Protein AF-A0A662VMG8-F1 (afdb_monomer)

Solvent-accessible surface area (backbone atoms only — not comparable to full-atom values): 10333 Å² total; per-residue (Å²): 74,35,71,37,70,29,36,38,36,30,74,78,39,55,58,93,82,46,58,69,57,38,34,36,39,34,54,57,78,85,54,69,51,77,35,70,56,50,63,49,77,48,62,46,80,62,60,44,78,25,56,30,35,40,39,38,28,32,75,82,68,54,73,46,75,38,73,50,80,43,79,33,39,65,54,57,41,63,88,69,80,46,46,22,48,70,68,37,48,51,55,30,58,74,21,51,77,24,33,74,90,42,93,57,40,48,75,71,37,22,50,83,70,78,54,46,20,50,70,67,31,50,49,52,28,62,73,41,48,78,39,74,59,80,80,72,48,69,45,84,55,54,42,78,67,73,97,74,78,70,77,74,72,86,74,71,79,82,65,64,77,65,58,58,64,60,62,60,64,72,70,64,82,78,77,131

Sequence (176 aa):
MAGETITFDASSSHSPNGNITSYTWNFGDGNETMKTQPFINHTYSEPKIYNVTLEVIDEVGFKNLTSSLINVTYRTDINKDLKVDIVDVSTAARAFGAREGEERYDQRSDIDANKKIDMKDISKKARDFGKELFKVSLINLSARWLTHQVKAPLKRAWDLSKFFKIFRQFFYDRRS

Mean predicted aligned error: 11.41 Å

Nearest PDB structures (foldseek):
  2y72-assembly2_B  TM=9.636E-01  e=3.715E-05  Hathewaya histolytica
  2c26-assembly1_A  TM=8.878E-01  e=3.497E-05  Acetivibrio thermocellus
  4u6t-assembly1_A  TM=9.473E-01  e=6.028E-05  Hathewaya histolytica
  4l9d-assembly2_B  TM=9.569E-01  e=3.935E-04  Vibrio cholerae M66-2
  6aem-assembly2_B  TM=9.437E-01  e=6.010E-04  Vibrio anguillarum

Secondary structure (DSSP, 8-state):
-TT-EEEEE-TT-BBTTB-EEEEEEE-SSS-EEEESSSEEEEE-SS-SEEEEEEEEEETT--EEEEEEEEE------SS-SSB--HHHHHHHHHTTT-BTTSTT--TTT-TT-SSB--HHHHHHHHHHTTPBPP---EEE---B--S------------HHHHHHHHTTSSSTT--

pLDDT: mean 82.47, std 18.78, range [35.69, 97.94]

Foldseek 3Di:
DAQDKAKEAAPQADDPVADWQKKWKDFQPPDIDIDRHRIDIDGHNAFDWGKIKIWIAGPVGDIFIDIDIDGGAWDQPLVPPQALEPVSLVLLVQLAQPFAPDPSDDCSQPRRNPRHRYPVSNVVSVVRHGDRHDDNRYDYIYTDDDNDPDPPPPPPDDPCVVVVVVVVVVPVPPDD

Structure (mmCIF, N/CA/C/O backbone):
data_AF-A0A662VMG8-F1
#
_entry.id   AF-A0A662VMG8-F1
#
loop_
_atom_site.group_PDB
_atom_site.id
_atom_site.type_symbol
_atom_site.label_atom_id
_atom_site.label_alt_id
_atom_site.label_comp_id
_atom_site.label_asym_id
_atom_site.label_entity_id
_atom_site.label_seq_id
_atom_site.pdbx_PDB_ins_code
_atom_site.Cartn_x
_atom_site.Cartn_y
_atom_site.Cartn_z
_atom_site.occupancy
_atom_site.B_iso_or_equiv
_atom_site.auth_seq_id
_atom_site.auth_comp_id
_atom_site.auth_asym_id
_atom_site.auth_atom_id
_atom_site.pdbx_PDB_model_num
ATOM 1 N N . MET A 1 1 ? -5.483 -0.764 1.246 1.00 85.12 1 MET A N 1
ATOM 2 C CA . MET A 1 1 ? -5.472 -0.174 2.610 1.00 85.12 1 MET A CA 1
ATOM 3 C C . MET A 1 1 ? -4.203 -0.577 3.347 1.00 85.12 1 MET A C 1
ATOM 5 O O . MET A 1 1 ? -3.494 -1.454 2.865 1.00 85.12 1 MET A O 1
ATOM 9 N N . ALA A 1 2 ? -3.903 0.037 4.494 1.00 86.69 2 ALA A N 1
ATOM 10 C CA . ALA A 1 2 ? -2.785 -0.393 5.335 1.00 86.69 2 ALA A CA 1
ATOM 1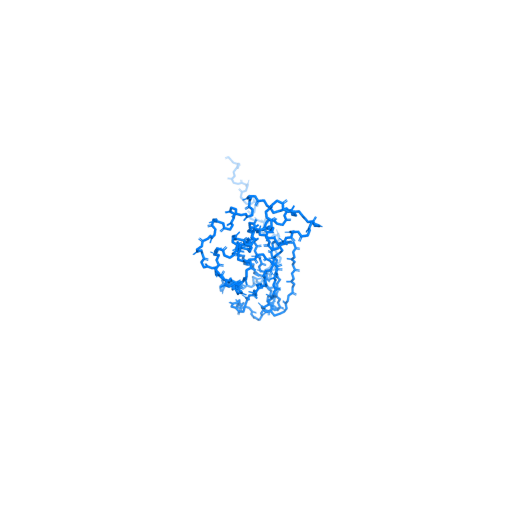1 C C . ALA A 1 2 ? -2.927 -1.880 5.732 1.00 86.69 2 ALA A C 1
ATOM 13 O O . ALA A 1 2 ? -4.031 -2.402 5.931 1.00 86.69 2 ALA A O 1
ATOM 14 N N . GLY A 1 3 ? -1.805 -2.593 5.776 1.00 85.12 3 GLY A N 1
ATOM 15 C CA . GLY A 1 3 ? -1.733 -4.033 6.012 1.00 85.12 3 GLY A CA 1
ATOM 16 C C . GLY A 1 3 ? -2.287 -4.895 4.873 1.00 85.12 3 GLY A C 1
ATOM 17 O O . GLY A 1 3 ? -2.501 -6.088 5.075 1.00 85.12 3 GLY A O 1
ATOM 18 N N . GLU A 1 4 ? -2.610 -4.333 3.704 1.00 86.94 4 GLU A N 1
ATOM 19 C CA . GLU A 1 4 ? -2.927 -5.112 2.502 1.00 86.94 4 GLU A CA 1
ATOM 20 C C . GLU A 1 4 ? -1.722 -5.239 1.585 1.00 86.94 4 GLU A C 1
ATOM 22 O O . GLU A 1 4 ? -1.008 -4.269 1.339 1.00 86.94 4 GLU A O 1
ATOM 27 N N . THR A 1 5 ? -1.550 -6.437 1.033 1.00 92.25 5 THR A N 1
ATOM 28 C CA . THR A 1 5 ? -0.565 -6.680 -0.012 1.00 92.25 5 THR A CA 1
ATOM 29 C C . THR A 1 5 ? -1.030 -6.081 -1.333 1.00 92.25 5 THR A C 1
ATOM 31 O O . THR A 1 5 ? -2.146 -6.348 -1.788 1.00 92.25 5 THR A O 1
ATOM 34 N N . ILE A 1 6 ? -0.146 -5.291 -1.935 1.00 94.00 6 ILE A N 1
ATOM 35 C CA . ILE A 1 6 ? -0.275 -4.674 -3.250 1.00 94.00 6 ILE A CA 1
ATOM 36 C C . ILE A 1 6 ? 0.778 -5.304 -4.158 1.00 94.00 6 ILE A C 1
ATOM 38 O O . ILE A 1 6 ? 1.956 -5.366 -3.799 1.00 94.00 6 ILE A O 1
ATOM 42 N N . THR A 1 7 ? 0.361 -5.759 -5.333 1.00 96.00 7 THR A N 1
ATOM 43 C CA . THR A 1 7 ? 1.256 -6.188 -6.405 1.00 96.00 7 THR A CA 1
ATOM 44 C C . THR A 1 7 ? 1.591 -4.992 -7.288 1.00 96.00 7 THR A C 1
ATOM 46 O O . THR A 1 7 ? 0.713 -4.278 -7.770 1.00 96.00 7 THR A O 1
ATOM 49 N N . PHE A 1 8 ? 2.876 -4.774 -7.505 1.00 95.94 8 PHE A N 1
ATOM 50 C CA . PHE A 1 8 ? 3.424 -3.789 -8.422 1.00 95.94 8 PHE A CA 1
ATOM 51 C C . PHE A 1 8 ? 3.868 -4.496 -9.690 1.00 95.94 8 PHE A C 1
ATOM 53 O O . PHE A 1 8 ? 4.512 -5.544 -9.617 1.00 95.94 8 PHE A O 1
ATOM 60 N N . ASP A 1 9 ? 3.516 -3.919 -10.832 1.00 95.62 9 ASP A N 1
ATOM 61 C CA . ASP A 1 9 ? 3.752 -4.487 -12.151 1.00 95.62 9 ASP A CA 1
ATOM 62 C C . ASP A 1 9 ? 4.416 -3.452 -13.071 1.00 95.62 9 ASP A C 1
ATOM 64 O O . ASP A 1 9 ? 3.860 -2.395 -13.380 1.00 95.62 9 ASP A O 1
ATOM 68 N N . ALA A 1 10 ? 5.629 -3.778 -13.509 1.00 95.81 10 ALA A N 1
ATOM 69 C CA . ALA A 1 10 ? 6.419 -3.014 -14.465 1.00 95.81 10 ALA A CA 1
ATOM 70 C C . ALA A 1 10 ? 6.533 -3.683 -15.841 1.00 95.81 10 ALA A C 1
ATOM 72 O O . ALA A 1 10 ? 7.360 -3.257 -16.649 1.00 95.81 10 ALA A O 1
ATOM 73 N N . SER A 1 11 ? 5.727 -4.705 -16.136 1.00 93.69 11 SER A N 1
ATOM 74 C CA . SER A 1 11 ? 5.796 -5.510 -17.367 1.00 93.69 11 SER A CA 1
ATOM 75 C C . SER A 1 11 ? 5.565 -4.696 -18.639 1.00 93.69 11 SER A C 1
ATOM 77 O O . SER A 1 11 ? 6.039 -5.063 -19.709 1.00 93.69 11 SER A O 1
ATOM 79 N N . SER A 1 12 ? 4.887 -3.553 -18.517 1.00 92.62 12 SER A N 1
ATOM 80 C CA . SER A 1 12 ? 4.689 -2.590 -19.606 1.00 92.62 12 SER A CA 1
ATOM 81 C C . SER A 1 12 ? 5.893 -1.660 -19.844 1.00 92.62 12 SER A C 1
ATOM 83 O O . SER A 1 12 ? 5.816 -0.770 -20.693 1.00 92.62 12 SER A O 1
ATOM 85 N N . SER A 1 13 ? 6.989 -1.808 -19.090 1.00 91.38 13 SER A N 1
ATOM 86 C CA . SER A 1 13 ? 8.238 -1.070 -19.324 1.00 91.38 13 SER A CA 1
ATOM 87 C C . SER A 1 13 ? 8.947 -1.601 -20.566 1.00 91.38 13 SER A C 1
ATOM 89 O O . SER A 1 13 ? 9.026 -2.808 -20.780 1.00 91.38 13 SER A O 1
ATOM 91 N N . HIS A 1 14 ? 9.498 -0.704 -21.381 1.00 88.75 14 HIS A N 1
ATOM 92 C CA . HIS A 1 14 ? 10.123 -1.086 -22.647 1.00 88.75 14 HIS A CA 1
ATOM 93 C C . HIS A 1 14 ? 11.325 -0.205 -22.990 1.00 88.75 14 HIS A C 1
ATOM 95 O O . HIS A 1 14 ? 11.136 0.991 -23.215 1.00 88.75 14 HIS A O 1
ATOM 101 N N . SER A 1 15 ? 12.525 -0.790 -23.093 1.00 86.88 15 SER A N 1
ATOM 102 C CA . SER A 1 15 ? 13.715 -0.081 -23.580 1.00 86.88 15 SER A CA 1
ATOM 103 C C . SER A 1 15 ? 13.892 -0.262 -25.097 1.00 86.88 15 SER A C 1
ATOM 105 O O . SER A 1 15 ? 13.827 -1.389 -25.588 1.00 86.88 15 SER A O 1
ATOM 107 N N . PRO A 1 16 ? 14.184 0.815 -25.852 1.00 84.62 16 PRO A N 1
ATOM 108 C CA . PRO A 1 16 ? 14.537 0.721 -27.267 1.00 84.62 16 PRO A CA 1
ATOM 109 C C . PRO A 1 16 ? 15.950 0.164 -27.495 1.00 84.62 16 PRO A C 1
ATOM 111 O O . PRO A 1 16 ? 16.291 -0.170 -28.627 1.00 84.62 16 PRO A O 1
ATOM 114 N N . ASN A 1 17 ? 16.786 0.092 -26.452 1.00 82.75 17 ASN A N 1
ATOM 115 C CA . ASN A 1 17 ? 18.181 -0.341 -26.563 1.00 82.75 17 ASN A CA 1
ATOM 116 C C . ASN A 1 17 ? 18.386 -1.819 -26.212 1.00 82.75 17 ASN A C 1
ATOM 118 O O . ASN A 1 17 ? 19.535 -2.255 -26.156 1.00 82.75 17 ASN A O 1
ATOM 122 N N . GLY A 1 18 ? 17.306 -2.560 -25.945 1.00 84.88 18 GLY A N 1
ATOM 123 C CA . GLY A 1 18 ? 17.392 -3.965 -25.577 1.00 84.88 18 GLY A CA 1
ATOM 124 C C . GLY A 1 18 ? 16.481 -4.381 -24.428 1.00 84.88 18 GLY A C 1
ATOM 125 O O . GLY A 1 18 ? 15.519 -3.693 -24.079 1.00 84.88 18 GLY A O 1
ATOM 126 N N . ASN A 1 19 ? 16.799 -5.522 -23.824 1.00 92.44 19 ASN A N 1
ATOM 127 C CA . ASN A 1 19 ? 16.043 -6.061 -22.698 1.00 92.44 19 ASN A CA 1
ATOM 128 C C . ASN A 1 19 ? 16.344 -5.312 -21.393 1.00 92.44 19 ASN A C 1
ATOM 130 O O . ASN A 1 19 ? 17.482 -4.935 -21.106 1.00 92.44 19 ASN A O 1
ATOM 134 N N . ILE A 1 20 ? 15.311 -5.150 -20.563 1.00 94.88 20 ILE A N 1
ATOM 135 C CA . ILE A 1 20 ? 15.456 -4.657 -19.189 1.00 94.88 20 ILE A CA 1
ATOM 136 C C . ILE A 1 20 ? 16.059 -5.776 -18.335 1.00 94.88 20 ILE A C 1
ATOM 138 O O . ILE A 1 20 ? 15.546 -6.895 -18.317 1.00 94.88 20 ILE A O 1
AT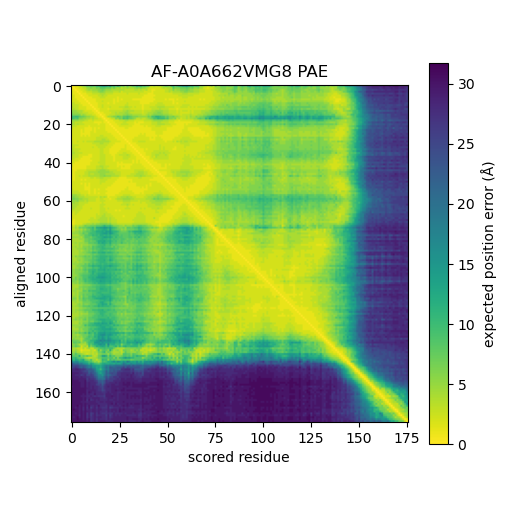OM 142 N N . THR A 1 21 ? 17.146 -5.470 -17.631 1.00 96.44 21 THR A N 1
ATOM 143 C CA . THR A 1 21 ? 17.902 -6.415 -16.797 1.00 96.44 21 THR A CA 1
ATOM 144 C C . THR A 1 21 ? 17.642 -6.235 -15.304 1.00 96.44 21 THR A C 1
ATOM 146 O O . THR A 1 21 ? 17.844 -7.178 -14.538 1.00 96.44 21 THR A O 1
ATOM 149 N N . SER A 1 22 ? 17.170 -5.058 -14.877 1.00 97.25 22 SER A N 1
ATOM 150 C CA . SER A 1 22 ? 16.900 -4.760 -13.468 1.00 97.25 22 SER A CA 1
ATOM 151 C C . SER A 1 22 ? 15.713 -3.817 -13.276 1.00 97.25 22 SER A C 1
ATOM 153 O O . SER A 1 22 ? 15.523 -2.885 -14.058 1.00 97.25 22 SER A O 1
ATOM 155 N N . TYR A 1 23 ? 14.961 -4.058 -12.203 1.00 97.75 23 TYR A N 1
ATOM 156 C CA . TYR A 1 23 ? 13.858 -3.256 -11.682 1.00 97.75 23 TYR A CA 1
ATOM 157 C C . TYR A 1 23 ? 14.131 -2.974 -10.199 1.00 97.75 23 TYR A C 1
ATOM 159 O O . TYR A 1 23 ? 14.063 -3.885 -9.370 1.00 97.75 23 TYR A O 1
ATOM 167 N N . THR A 1 24 ? 14.431 -1.729 -9.849 1.00 97.88 24 THR A N 1
ATOM 168 C CA . THR A 1 24 ? 14.597 -1.284 -8.461 1.00 97.88 24 THR A CA 1
ATOM 169 C C . THR A 1 24 ? 13.368 -0.502 -8.035 1.00 97.88 24 THR A C 1
ATOM 171 O O . THR A 1 24 ? 13.049 0.540 -8.603 1.00 97.88 24 THR A O 1
ATOM 174 N N . TRP A 1 25 ? 12.681 -1.010 -7.020 1.00 97.88 25 TRP A N 1
ATOM 175 C CA . TRP A 1 25 ? 11.479 -0.417 -6.455 1.00 97.88 25 TRP A CA 1
ATOM 176 C C . TRP A 1 25 ? 11.807 0.263 -5.138 1.00 97.88 25 TRP A C 1
ATOM 178 O O . TRP A 1 25 ? 12.258 -0.403 -4.211 1.00 97.88 25 TRP A O 1
ATOM 188 N N . ASN A 1 26 ? 11.531 1.558 -5.042 1.00 97.94 26 ASN A N 1
ATOM 189 C CA . ASN A 1 26 ? 11.515 2.298 -3.790 1.00 97.94 26 ASN A CA 1
ATOM 190 C C . ASN A 1 26 ? 10.060 2.611 -3.439 1.00 97.94 26 ASN A C 1
ATOM 192 O O . ASN A 1 26 ? 9.377 3.318 -4.182 1.00 97.94 26 ASN A O 1
ATOM 196 N N . PHE A 1 27 ? 9.571 2.079 -2.322 1.00 97.31 27 PHE A N 1
ATOM 197 C CA . PHE A 1 27 ? 8.154 2.174 -1.967 1.00 97.31 27 PHE A CA 1
ATOM 198 C C . PHE A 1 27 ? 7.789 3.469 -1.231 1.00 97.31 27 PHE A C 1
ATOM 200 O O . PHE A 1 27 ? 6.612 3.688 -0.942 1.00 97.31 27 PHE A O 1
ATOM 207 N N . GLY A 1 28 ? 8.767 4.331 -0.930 1.00 96.62 28 GLY A N 1
ATOM 208 C CA . GLY A 1 28 ? 8.564 5.592 -0.214 1.00 96.62 28 GLY A CA 1
ATOM 209 C C . GLY A 1 28 ? 8.319 5.441 1.294 1.00 96.62 28 GLY A C 1
ATOM 210 O O . GLY A 1 28 ? 8.029 6.432 1.967 1.00 96.62 28 GLY A O 1
ATOM 211 N N . ASP A 1 29 ? 8.424 4.224 1.831 1.00 96.75 29 ASP A N 1
ATOM 212 C CA . ASP A 1 29 ? 8.287 3.878 3.254 1.00 96.75 29 ASP A CA 1
ATOM 213 C C . ASP A 1 29 ? 9.631 3.517 3.919 1.00 96.75 29 ASP A C 1
ATOM 215 O O . ASP A 1 29 ? 9.660 3.099 5.073 1.00 96.75 29 ASP A O 1
ATOM 219 N N . GLY A 1 30 ? 10.739 3.691 3.193 1.00 96.62 30 GLY A N 1
ATOM 220 C CA . GLY A 1 30 ? 12.083 3.289 3.611 1.00 96.62 30 GLY A CA 1
ATOM 221 C C . GLY A 1 30 ? 12.516 1.921 3.081 1.00 96.62 30 GLY A C 1
ATOM 222 O O . GLY A 1 30 ? 13.701 1.606 3.163 1.00 96.62 30 GLY A O 1
ATOM 223 N N . ASN A 1 31 ? 11.607 1.138 2.490 1.00 96.44 31 ASN A N 1
ATOM 224 C CA . ASN A 1 31 ? 11.953 -0.116 1.835 1.00 96.44 31 ASN A CA 1
ATOM 225 C C . ASN A 1 31 ? 12.316 0.109 0.364 1.00 96.44 31 ASN A C 1
ATOM 227 O O . ASN A 1 31 ? 11.599 0.771 -0.393 1.00 96.44 31 ASN A O 1
ATOM 231 N N . GLU A 1 32 ? 13.420 -0.511 -0.045 1.00 97.31 32 GLU A N 1
ATOM 232 C CA . GLU A 1 32 ? 13.866 -0.572 -1.430 1.00 97.31 32 GLU A CA 1
ATOM 233 C C . GLU A 1 32 ? 14.216 -2.015 -1.794 1.00 97.31 32 GLU A C 1
ATOM 235 O O . GLU A 1 32 ? 14.749 -2.771 -0.978 1.00 97.31 32 GLU A O 1
ATOM 240 N N . THR A 1 33 ? 13.874 -2.450 -3.003 1.00 97.88 33 THR A N 1
ATOM 241 C CA . THR A 1 33 ? 14.157 -3.817 -3.450 1.00 97.88 33 THR A CA 1
ATOM 242 C C . THR A 1 33 ? 14.457 -3.864 -4.937 1.00 97.88 33 THR A C 1
ATOM 244 O O . THR A 1 33 ? 13.684 -3.378 -5.759 1.00 97.88 33 THR A O 1
ATOM 247 N N . MET A 1 34 ? 15.560 -4.526 -5.283 1.00 97.50 34 MET A N 1
ATOM 248 C CA . MET A 1 34 ? 15.948 -4.811 -6.661 1.00 97.50 34 MET A CA 1
ATOM 249 C C . MET A 1 34 ? 15.480 -6.211 -7.082 1.00 97.50 34 MET A C 1
ATOM 251 O O . MET A 1 34 ? 15.625 -7.184 -6.335 1.00 97.50 34 MET A O 1
ATOM 255 N N . LYS A 1 35 ? 14.929 -6.324 -8.292 1.00 97.56 35 LYS A N 1
ATOM 256 C CA . LYS A 1 35 ? 14.460 -7.569 -8.914 1.00 97.56 35 LYS A CA 1
ATOM 257 C C . LYS A 1 35 ? 14.866 -7.631 -10.383 1.00 97.56 35 LYS A C 1
ATOM 259 O O . LYS A 1 35 ? 15.009 -6.615 -11.047 1.00 97.56 35 LYS A O 1
ATOM 264 N N . THR A 1 36 ? 14.994 -8.847 -10.903 1.00 95.81 36 THR A N 1
ATOM 265 C CA . THR A 1 36 ? 15.107 -9.105 -12.349 1.00 95.81 36 THR A CA 1
ATOM 266 C C . THR A 1 36 ? 13.739 -9.296 -13.009 1.00 95.81 36 THR A C 1
ATOM 268 O O . THR A 1 36 ? 13.599 -9.112 -14.213 1.00 95.81 36 THR A O 1
ATOM 271 N N . GLN A 1 37 ? 12.718 -9.654 -12.226 1.00 96.12 37 GLN A N 1
ATOM 272 C CA . GLN A 1 37 ? 11.333 -9.768 -12.679 1.00 96.12 37 GLN A CA 1
ATOM 273 C C . GLN A 1 37 ? 10.597 -8.427 -12.531 1.00 96.12 37 GLN A C 1
ATOM 275 O O . GLN A 1 37 ? 10.860 -7.703 -11.568 1.00 96.12 37 GLN A O 1
ATOM 280 N N . PRO A 1 38 ? 9.629 -8.121 -13.414 1.00 95.56 38 PRO A N 1
ATOM 281 C CA . PRO A 1 38 ? 8.899 -6.856 -13.380 1.00 95.56 38 PRO A CA 1
ATOM 282 C C . PRO A 1 38 ? 7.807 -6.796 -12.299 1.00 95.56 38 PRO A C 1
ATOM 284 O O . PRO A 1 38 ? 7.131 -5.778 -12.195 1.00 95.56 38 PRO A O 1
ATOM 287 N N . PHE A 1 39 ? 7.616 -7.859 -11.511 1.00 95.44 39 PHE A N 1
ATOM 288 C CA . PHE A 1 39 ? 6.569 -7.940 -10.494 1.00 95.44 39 PHE A CA 1
ATOM 289 C C . PHE A 1 39 ? 7.156 -7.985 -9.085 1.00 95.44 39 PHE A C 1
ATOM 291 O O . PHE A 1 39 ? 8.132 -8.698 -8.830 1.00 95.44 39 PHE A O 1
ATOM 298 N N . ILE A 1 40 ? 6.525 -7.281 -8.147 1.00 97.25 40 ILE A N 1
ATOM 299 C CA . ILE A 1 40 ? 6.855 -7.368 -6.721 1.00 97.25 40 ILE A CA 1
ATOM 300 C C . ILE A 1 40 ? 5.620 -7.127 -5.855 1.00 97.25 40 ILE A C 1
ATOM 302 O O . ILE A 1 40 ? 4.760 -6.321 -6.189 1.00 97.25 40 ILE A O 1
ATOM 306 N N . ASN A 1 41 ? 5.539 -7.822 -4.724 1.00 96.94 41 ASN A N 1
ATOM 307 C CA . ASN A 1 41 ? 4.514 -7.575 -3.718 1.00 96.94 41 ASN A CA 1
ATOM 308 C C . ASN A 1 41 ? 5.080 -6.694 -2.608 1.00 96.94 41 ASN A C 1
ATOM 310 O O . ASN A 1 41 ? 6.187 -6.944 -2.134 1.00 96.94 41 ASN A O 1
ATOM 314 N N . HIS A 1 42 ? 4.292 -5.723 -2.155 1.00 96.31 42 HIS A N 1
ATOM 315 C CA . HIS A 1 42 ? 4.622 -4.869 -1.018 1.00 96.31 42 HIS A CA 1
ATOM 316 C C . HIS A 1 42 ? 3.402 -4.640 -0.128 1.00 96.31 42 HIS A C 1
ATOM 318 O O . HIS A 1 42 ? 2.264 -4.721 -0.587 1.00 96.31 42 HIS A O 1
ATOM 324 N N . THR A 1 43 ? 3.624 -4.390 1.159 1.00 94.69 43 THR A N 1
ATOM 325 C CA . THR A 1 43 ? 2.559 -4.108 2.131 1.00 94.69 43 THR A CA 1
ATOM 326 C C . THR A 1 43 ? 2.954 -2.896 2.960 1.00 94.69 43 THR A C 1
ATOM 328 O O . THR A 1 43 ? 3.983 -2.915 3.626 1.00 94.69 43 THR A O 1
ATOM 331 N N . TYR A 1 44 ? 2.111 -1.866 2.960 1.00 93.56 44 TYR A N 1
ATOM 332 C CA . TYR A 1 44 ? 2.307 -0.677 3.789 1.00 93.56 44 TYR A CA 1
ATOM 333 C C . TYR A 1 44 ? 1.710 -0.891 5.175 1.00 93.56 44 TYR A C 1
ATOM 335 O O . TYR A 1 44 ? 0.530 -1.223 5.283 1.00 93.56 44 TYR A O 1
ATOM 343 N N . SER A 1 45 ? 2.499 -0.701 6.231 1.00 89.94 45 SER A N 1
ATOM 344 C CA . SER A 1 45 ? 2.031 -0.825 7.619 1.00 89.94 45 SER A CA 1
ATOM 345 C C . SER A 1 45 ? 1.153 0.346 8.047 1.00 89.94 45 SER A C 1
ATOM 347 O O . SER A 1 45 ? 0.193 0.154 8.790 1.00 89.94 45 SER A O 1
ATOM 349 N N . GLU A 1 46 ? 1.464 1.544 7.559 1.00 88.81 46 GLU A N 1
ATOM 350 C CA . GLU A 1 46 ? 0.818 2.783 7.968 1.00 88.81 46 GLU A CA 1
ATOM 351 C C . GLU A 1 46 ? 0.013 3.408 6.821 1.00 88.81 46 GLU A C 1
ATOM 353 O O . GLU A 1 46 ? 0.324 3.236 5.641 1.00 88.81 46 GLU A O 1
ATOM 358 N N . PRO A 1 47 ? -1.050 4.152 7.141 1.00 88.31 47 PRO A N 1
ATOM 359 C CA . PRO A 1 47 ? -1.771 4.939 6.162 1.00 88.31 47 PRO A CA 1
ATOM 360 C C . PRO A 1 47 ? -1.082 6.278 5.946 1.00 88.31 47 PRO A C 1
ATOM 362 O O . PRO A 1 47 ? -0.928 7.091 6.860 1.00 88.31 47 PRO A O 1
ATOM 365 N N . LYS A 1 48 ? -0.683 6.511 4.702 1.00 92.31 48 LYS A N 1
ATOM 366 C CA . LYS A 1 48 ? 0.017 7.707 4.256 1.00 92.31 48 LYS A CA 1
ATOM 367 C C . LYS A 1 48 ? -0.065 7.793 2.735 1.00 92.31 48 LYS A C 1
ATOM 369 O O . LYS A 1 48 ? -0.359 6.812 2.052 1.00 92.31 48 LYS A O 1
ATOM 374 N N . ILE A 1 49 ? 0.253 8.965 2.198 1.00 93.38 49 ILE A N 1
ATOM 375 C CA . ILE A 1 49 ? 0.616 9.089 0.790 1.00 93.38 49 ILE A CA 1
ATOM 376 C C . ILE A 1 49 ? 2.081 8.665 0.628 1.00 93.38 49 ILE A C 1
ATOM 378 O O . ILE A 1 49 ? 2.980 9.285 1.202 1.00 93.38 49 ILE A O 1
ATOM 382 N N . TYR A 1 50 ? 2.309 7.621 -0.162 1.00 95.75 50 TYR A N 1
ATOM 383 C CA . TYR A 1 50 ? 3.629 7.107 -0.511 1.00 95.75 50 TYR A CA 1
ATOM 384 C C . TYR A 1 50 ? 3.987 7.502 -1.941 1.00 95.75 50 TYR A C 1
ATOM 386 O O . TYR A 1 50 ? 3.155 7.395 -2.841 1.00 95.75 50 TYR A O 1
ATOM 394 N N . ASN A 1 51 ? 5.222 7.955 -2.154 1.00 96.38 51 ASN A N 1
ATOM 395 C CA . ASN A 1 51 ? 5.762 8.188 -3.490 1.00 96.38 51 ASN A CA 1
ATOM 396 C C . ASN A 1 51 ? 6.575 6.966 -3.915 1.00 96.38 51 ASN A C 1
ATOM 398 O O . ASN A 1 51 ? 7.724 6.817 -3.499 1.00 96.38 51 ASN A O 1
ATOM 402 N N . VAL A 1 52 ? 5.968 6.093 -4.716 1.00 97.12 52 VAL A N 1
ATOM 403 C CA . VAL A 1 52 ? 6.646 4.901 -5.227 1.00 97.12 52 VAL A CA 1
ATOM 404 C C . VAL A 1 52 ? 7.455 5.280 -6.442 1.00 97.12 52 VAL A C 1
ATOM 406 O O . VAL A 1 52 ? 6.921 5.881 -7.369 1.00 97.12 52 VAL A O 1
ATOM 409 N N . THR A 1 53 ? 8.728 4.905 -6.441 1.00 96.38 53 THR A N 1
ATOM 410 C CA . THR A 1 53 ? 9.650 5.125 -7.552 1.00 96.38 53 THR A CA 1
ATOM 411 C C . THR A 1 53 ? 10.124 3.784 -8.091 1.00 96.38 53 THR A C 1
ATOM 413 O O . THR A 1 53 ? 10.516 2.904 -7.327 1.00 96.38 53 THR A O 1
ATOM 416 N N . LEU A 1 54 ? 10.097 3.637 -9.409 1.00 97.19 54 LEU A N 1
ATOM 417 C CA . LEU A 1 54 ? 10.673 2.515 -10.135 1.00 97.19 54 LEU A CA 1
ATOM 418 C C . LEU A 1 54 ? 11.861 3.023 -10.952 1.00 97.19 54 LEU A C 1
ATOM 420 O O . LEU A 1 54 ? 11.686 3.876 -11.824 1.00 97.19 54 LEU A O 1
ATOM 424 N N . GLU A 1 55 ? 13.042 2.465 -10.700 1.00 96.31 55 GLU A N 1
ATOM 425 C CA . GLU A 1 55 ? 14.200 2.544 -11.590 1.00 96.31 55 GLU A CA 1
ATOM 426 C C . GLU A 1 55 ? 14.277 1.264 -12.418 1.00 96.31 55 GLU A C 1
ATOM 428 O O . GLU A 1 55 ? 14.275 0.164 -11.871 1.00 96.31 55 GLU A O 1
ATOM 433 N N . VAL A 1 56 ? 14.390 1.392 -13.734 1.00 95.88 56 VAL A N 1
ATOM 434 C CA . VAL A 1 56 ? 14.685 0.262 -14.620 1.00 95.88 56 VAL A CA 1
ATOM 435 C C . VAL A 1 56 ? 16.031 0.456 -15.290 1.00 95.88 56 VAL A C 1
ATOM 437 O O . VAL A 1 56 ? 16.382 1.580 -15.650 1.00 95.88 56 VAL A O 1
ATOM 440 N N . ILE A 1 57 ? 16.770 -0.636 -15.474 1.00 94.06 57 ILE A N 1
ATOM 441 C CA . ILE A 1 57 ? 18.075 -0.649 -16.144 1.00 94.06 57 ILE A CA 1
ATOM 442 C C . ILE A 1 57 ? 18.029 -1.648 -17.296 1.00 94.06 57 ILE A C 1
ATOM 444 O O . ILE A 1 57 ? 17.600 -2.784 -17.101 1.00 94.06 57 ILE A O 1
ATOM 448 N N . ASP A 1 58 ? 18.470 -1.247 -18.486 1.00 93.81 58 ASP A N 1
ATOM 449 C CA . ASP A 1 58 ? 18.611 -2.150 -19.634 1.00 93.81 58 ASP A CA 1
ATOM 450 C C . ASP A 1 58 ? 19.997 -2.804 -19.737 1.00 93.81 58 ASP A C 1
ATOM 452 O O . ASP A 1 58 ? 20.915 -2.526 -18.964 1.00 93.81 58 ASP A O 1
ATOM 456 N N . GLU A 1 59 ? 20.146 -3.730 -20.681 1.00 92.50 59 GLU A N 1
ATOM 457 C CA . GLU A 1 59 ? 21.380 -4.496 -20.895 1.00 92.50 59 GLU A CA 1
ATOM 458 C C . GLU A 1 59 ? 22.604 -3.652 -21.278 1.00 92.50 59 GLU A C 1
ATOM 460 O O . GLU A 1 59 ? 23.740 -4.071 -21.054 1.00 92.50 59 GLU A O 1
ATOM 465 N N . VAL A 1 60 ? 22.401 -2.439 -21.799 1.00 90.06 60 VAL A N 1
ATOM 466 C CA . VAL A 1 60 ? 23.492 -1.514 -22.147 1.00 90.06 60 VAL A CA 1
ATOM 467 C C . VAL A 1 60 ? 23.772 -0.477 -21.051 1.00 90.06 60 VAL A C 1
ATOM 469 O O . VAL A 1 60 ? 24.640 0.391 -21.243 1.00 90.06 60 VAL A O 1
ATOM 472 N N . GLY A 1 61 ? 23.071 -0.588 -19.915 1.00 89.25 61 GLY A N 1
ATOM 473 C CA . GLY A 1 61 ? 23.249 0.197 -18.696 1.00 89.25 61 GLY A CA 1
ATOM 474 C C . GLY A 1 61 ? 22.448 1.499 -18.634 1.00 89.25 61 GLY A C 1
ATOM 475 O O . GLY A 1 61 ? 22.706 2.311 -17.742 1.00 89.25 61 GLY A O 1
ATOM 476 N N . PHE A 1 62 ? 21.507 1.746 -19.552 1.00 89.88 62 PHE A N 1
ATOM 477 C CA . PHE A 1 62 ? 20.656 2.933 -19.467 1.00 89.88 62 PHE A CA 1
ATOM 478 C C . PHE A 1 62 ? 19.602 2.766 -18.388 1.00 89.88 62 PHE A C 1
ATOM 480 O O . PHE A 1 62 ? 18.923 1.745 -18.305 1.00 89.88 62 PHE A O 1
ATOM 487 N N . LYS A 1 63 ? 19.440 3.832 -17.607 1.00 92.12 63 LYS A N 1
ATOM 488 C CA . LYS A 1 63 ? 18.466 3.914 -16.529 1.00 92.12 63 LYS A CA 1
ATOM 489 C C . LYS A 1 63 ? 17.274 4.768 -16.933 1.00 92.12 63 LYS A C 1
ATOM 491 O O . LYS A 1 63 ? 17.439 5.755 -17.650 1.00 92.12 63 LYS A O 1
ATOM 496 N N . ASN A 1 64 ? 16.096 4.427 -16.432 1.00 92.56 64 ASN A N 1
ATOM 497 C CA . ASN A 1 64 ? 14.927 5.297 -16.478 1.00 92.56 64 ASN A CA 1
ATOM 498 C C . ASN A 1 64 ? 14.167 5.218 -15.156 1.00 92.56 64 ASN A C 1
ATOM 500 O O . ASN A 1 64 ? 14.108 4.156 -14.539 1.00 92.56 64 ASN A O 1
ATOM 504 N N . LEU A 1 65 ? 13.603 6.345 -14.737 1.00 93.31 65 LEU A N 1
ATOM 505 C CA . LEU A 1 65 ? 12.900 6.502 -13.473 1.00 93.31 65 LEU A CA 1
ATOM 506 C C . LEU A 1 65 ? 11.460 6.920 -13.747 1.00 93.31 65 LEU A C 1
ATOM 508 O O . LEU A 1 65 ? 11.200 7.828 -14.537 1.00 93.31 65 LEU A O 1
ATOM 512 N N . THR A 1 66 ? 10.520 6.282 -13.066 1.00 93.62 66 THR A N 1
ATOM 513 C CA . THR A 1 66 ? 9.116 6.692 -13.049 1.00 93.62 66 THR A CA 1
ATOM 514 C C . THR A 1 66 ? 8.595 6.649 -11.623 1.00 93.62 66 THR A C 1
ATOM 516 O O . THR A 1 66 ? 9.095 5.883 -10.800 1.00 93.62 66 THR A O 1
ATOM 519 N N . SER A 1 67 ? 7.612 7.485 -11.313 1.00 93.56 67 SER A N 1
ATOM 520 C CA . SER A 1 67 ? 7.036 7.551 -9.979 1.00 93.56 67 SER A CA 1
ATOM 521 C C . SER A 1 67 ? 5.523 7.705 -10.009 1.00 93.56 67 SER A C 1
ATOM 523 O O . SER A 1 67 ? 4.948 8.250 -10.951 1.00 93.56 67 SER A O 1
ATOM 525 N N . SER A 1 68 ? 4.875 7.211 -8.957 1.00 93.44 68 SER A N 1
ATOM 526 C CA . SER A 1 68 ? 3.447 7.399 -8.720 1.00 93.44 68 SER A CA 1
ATOM 527 C C . SER A 1 68 ? 3.172 7.594 -7.241 1.00 93.44 68 SER A C 1
ATOM 529 O O . SER A 1 68 ? 3.741 6.920 -6.381 1.00 93.44 68 SER A O 1
ATOM 531 N N . LEU A 1 69 ? 2.230 8.490 -6.956 1.00 92.88 69 LEU A N 1
ATOM 532 C CA . LEU A 1 69 ? 1.685 8.658 -5.619 1.00 92.88 69 LEU A CA 1
ATOM 533 C C . LEU A 1 69 ? 0.619 7.594 -5.362 1.00 92.88 69 LEU A C 1
ATOM 535 O O . LEU A 1 69 ? -0.272 7.380 -6.183 1.00 92.88 69 LEU A O 1
ATOM 539 N N . ILE A 1 70 ? 0.695 6.954 -4.201 1.00 93.19 70 ILE A N 1
ATOM 540 C CA . ILE A 1 70 ? -0.302 6.005 -3.710 1.00 93.19 70 ILE A CA 1
ATOM 541 C C . ILE A 1 70 ? -0.831 6.537 -2.394 1.00 93.19 70 ILE A C 1
ATOM 543 O O . ILE A 1 70 ? -0.063 6.774 -1.466 1.00 93.19 70 ILE A O 1
ATOM 547 N N . ASN A 1 71 ? -2.146 6.693 -2.297 1.00 90.94 71 ASN A N 1
ATOM 548 C CA . ASN A 1 71 ? -2.795 7.048 -1.045 1.00 90.94 71 ASN A CA 1
ATOM 549 C C . ASN A 1 71 ? -3.231 5.778 -0.301 1.00 90.94 71 ASN A C 1
ATOM 551 O O . ASN A 1 71 ? -4.213 5.140 -0.679 1.00 90.94 71 ASN A O 1
ATOM 555 N N . VAL A 1 72 ? -2.502 5.405 0.749 1.00 90.88 72 VAL A N 1
ATOM 556 C CA . VAL A 1 72 ? -2.852 4.280 1.621 1.00 90.88 72 VAL A CA 1
ATOM 557 C C . VAL A 1 72 ? -3.706 4.797 2.771 1.00 90.88 72 VAL A C 1
ATOM 559 O O . VAL A 1 72 ? -3.285 5.659 3.537 1.00 90.88 72 VAL A O 1
ATOM 562 N N . THR A 1 73 ? -4.909 4.251 2.911 1.00 87.56 73 THR A N 1
ATOM 563 C CA . THR A 1 73 ? -5.861 4.620 3.965 1.00 87.56 73 THR A CA 1
ATOM 564 C C . THR A 1 73 ? -5.982 3.532 5.029 1.00 87.56 73 THR A C 1
ATOM 566 O O . THR A 1 73 ? -5.558 2.387 4.837 1.00 87.56 73 THR A O 1
ATOM 569 N N . TYR A 1 74 ? -6.588 3.899 6.158 1.00 84.75 74 TYR A N 1
ATOM 570 C CA . TYR A 1 74 ? -6.977 2.966 7.210 1.00 84.75 74 TYR A CA 1
ATOM 571 C C . TYR A 1 74 ? -7.957 1.896 6.696 1.00 84.75 74 TYR A C 1
ATOM 573 O O . TYR A 1 74 ? -8.699 2.139 5.742 1.00 84.75 74 TYR A O 1
ATOM 581 N N . ARG A 1 75 ? -7.983 0.729 7.353 1.00 81.25 75 ARG A N 1
ATOM 582 C CA . ARG A 1 75 ? -9.024 -0.289 7.148 1.00 81.25 75 ARG A CA 1
ATOM 583 C C . ARG A 1 75 ? -10.243 0.046 8.002 1.00 81.25 75 ARG A C 1
ATOM 585 O O . ARG A 1 75 ? -10.265 -0.286 9.180 1.00 81.25 75 ARG A O 1
ATOM 592 N N . THR A 1 76 ? -11.223 0.741 7.437 1.00 85.75 76 THR A N 1
ATOM 593 C CA . THR A 1 76 ? -12.467 1.084 8.150 1.00 85.75 76 THR A CA 1
ATOM 594 C C . THR A 1 76 ? -13.514 -0.029 8.132 1.00 85.75 76 THR A C 1
ATOM 596 O O . THR A 1 76 ? -14.361 -0.051 9.021 1.00 85.75 76 THR A O 1
ATOM 599 N N . ASP A 1 77 ? -13.381 -0.977 7.205 1.00 87.19 77 ASP A N 1
ATOM 600 C CA . ASP A 1 77 ? -14.107 -2.249 7.157 1.00 87.19 77 ASP A CA 1
ATOM 601 C C . ASP A 1 77 ? -13.384 -3.306 8.018 1.00 87.19 77 ASP A C 1
ATOM 603 O O . ASP A 1 77 ? -12.238 -3.698 7.750 1.00 87.19 77 ASP A O 1
ATOM 607 N N . ILE A 1 78 ? -14.044 -3.724 9.098 1.00 85.69 78 ILE A N 1
ATOM 608 C CA . ILE A 1 78 ? -13.523 -4.658 10.102 1.00 85.69 78 ILE A CA 1
ATOM 609 C C . ILE A 1 78 ? -13.792 -6.103 9.691 1.00 85.69 78 ILE A C 1
ATOM 611 O O . ILE A 1 78 ? -12.950 -6.980 9.933 1.00 85.69 78 ILE A O 1
ATOM 615 N N . ASN A 1 79 ? -14.974 -6.366 9.130 1.00 86.50 79 ASN A N 1
ATOM 616 C CA . ASN A 1 79 ? -15.431 -7.716 8.802 1.00 86.50 79 ASN A CA 1
ATOM 617 C C . ASN A 1 79 ? -14.882 -8.211 7.441 1.00 86.50 79 ASN A C 1
ATOM 619 O O . ASN A 1 79 ? -14.903 -9.415 7.179 1.00 86.50 79 ASN A O 1
ATOM 623 N N . LYS A 1 80 ? -14.276 -7.308 6.658 1.00 86.69 80 LYS A N 1
ATOM 624 C CA . LYS A 1 80 ? -13.650 -7.506 5.344 1.00 86.69 80 LYS A CA 1
ATOM 625 C C . LYS A 1 80 ? -14.634 -7.882 4.237 1.00 86.69 80 LYS A C 1
ATOM 627 O O . LYS A 1 80 ? -14.250 -8.607 3.315 1.00 86.69 80 LYS A O 1
ATOM 632 N N . ASP A 1 81 ? -15.876 -7.416 4.316 1.00 87.31 81 ASP A N 1
ATOM 633 C CA . ASP A 1 81 ? -16.891 -7.613 3.274 1.00 87.31 81 ASP A CA 1
ATOM 634 C C . ASP A 1 81 ? -16.888 -6.520 2.186 1.00 87.31 81 ASP A C 1
ATOM 636 O O . ASP A 1 81 ? -17.699 -6.565 1.256 1.00 87.31 81 ASP A O 1
ATOM 640 N N . LEU A 1 82 ? -15.920 -5.599 2.253 1.00 86.31 82 LEU A N 1
ATOM 641 C CA . LEU A 1 82 ? -15.723 -4.443 1.374 1.00 86.31 82 LEU A CA 1
ATOM 642 C C . LEU A 1 82 ? -16.799 -3.363 1.502 1.00 86.31 82 LEU A C 1
ATOM 644 O O . LEU A 1 82 ? -16.869 -2.461 0.659 1.00 86.31 82 LEU A O 1
ATOM 648 N N . LYS A 1 83 ? -17.605 -3.403 2.558 1.00 89.06 83 LYS A N 1
ATOM 649 C CA . LYS A 1 83 ? -18.577 -2.370 2.892 1.00 89.06 83 LYS A CA 1
ATOM 650 C C . LYS A 1 83 ? -18.243 -1.822 4.263 1.00 89.06 83 LYS A C 1
ATOM 652 O O . LYS A 1 83 ? -17.792 -2.536 5.142 1.00 89.06 83 LYS A O 1
ATOM 657 N N . VAL A 1 84 ? -18.4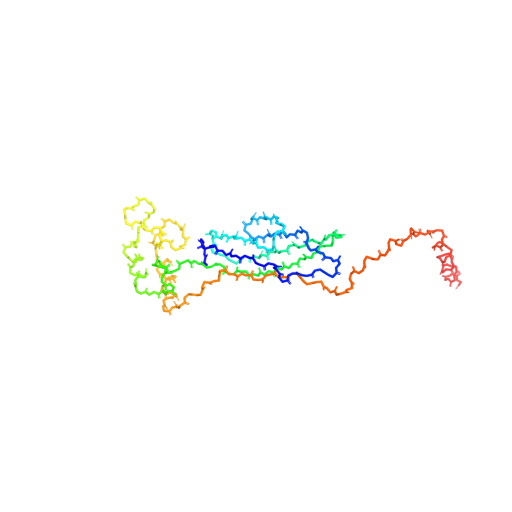44 -0.520 4.426 1.00 89.19 84 VAL A N 1
ATOM 658 C CA . VAL A 1 84 ? -18.411 0.086 5.757 1.00 89.19 84 VAL A CA 1
ATOM 659 C C . VAL A 1 84 ? -19.846 0.284 6.204 1.00 89.19 84 VAL A C 1
ATOM 661 O O . VAL A 1 84 ? -20.541 1.169 5.696 1.00 89.19 84 VAL A O 1
ATOM 664 N N . ASP A 1 85 ? -20.303 -0.543 7.134 1.00 91.94 85 ASP A N 1
ATOM 665 C CA . ASP A 1 85 ? -21.695 -0.569 7.563 1.00 91.94 85 ASP A CA 1
ATOM 666 C C . ASP A 1 85 ? -21.860 -0.508 9.093 1.00 91.94 85 ASP A C 1
ATOM 668 O O . ASP A 1 85 ? -20.966 -0.127 9.859 1.00 91.94 85 ASP A O 1
ATOM 672 N N . ILE A 1 86 ? -23.078 -0.793 9.562 1.00 91.94 86 ILE A N 1
ATOM 673 C CA . ILE A 1 86 ? -23.409 -0.704 10.984 1.00 91.94 86 ILE A CA 1
ATOM 674 C C . ILE A 1 86 ? -22.709 -1.792 11.805 1.00 91.94 86 ILE A C 1
ATOM 676 O O . ILE A 1 86 ? -22.509 -1.620 13.011 1.00 91.94 86 ILE A O 1
ATOM 680 N N . VAL A 1 87 ? -22.311 -2.903 11.186 1.00 91.44 87 VAL A N 1
ATOM 681 C CA . VAL A 1 87 ? -21.543 -3.966 11.834 1.00 91.44 87 VAL A CA 1
ATOM 682 C C . VAL A 1 87 ? -20.162 -3.438 12.206 1.00 91.44 87 VAL A C 1
ATOM 684 O O . VAL A 1 87 ? -19.753 -3.613 13.357 1.00 91.44 87 VAL A O 1
ATOM 687 N N . ASP A 1 88 ? -19.491 -2.696 11.326 1.00 90.12 88 ASP A N 1
ATOM 688 C CA . ASP A 1 88 ? -18.178 -2.106 11.627 1.00 90.12 88 ASP A CA 1
ATOM 689 C C . ASP A 1 88 ? -18.263 -1.066 12.743 1.00 90.12 88 ASP A C 1
ATOM 691 O O . ASP A 1 88 ? -17.486 -1.080 13.706 1.00 90.12 88 ASP A O 1
ATOM 695 N N . VAL A 1 89 ? -19.251 -0.173 12.653 1.00 89.62 89 VAL A N 1
ATOM 696 C CA . VAL A 1 89 ? -19.457 0.879 13.656 1.00 89.62 89 VAL A CA 1
ATOM 697 C C . VAL A 1 89 ? -19.827 0.272 15.009 1.00 89.62 89 VAL A C 1
ATOM 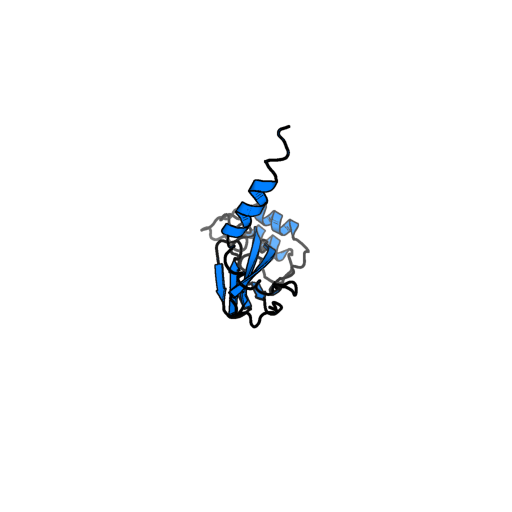699 O O . VAL A 1 89 ? -19.250 0.649 16.029 1.00 89.62 89 VAL A O 1
ATOM 702 N N . SER A 1 90 ? -20.751 -0.694 15.041 1.00 91.12 90 SER A N 1
ATOM 703 C CA . SER A 1 90 ? -21.180 -1.337 16.290 1.00 91.12 90 SER A CA 1
ATOM 704 C C . SER A 1 90 ? -20.067 -2.163 16.933 1.00 91.12 90 SER A C 1
ATOM 706 O O . SER A 1 90 ? -19.970 -2.207 18.158 1.00 91.12 90 SER A O 1
ATOM 708 N N . THR A 1 91 ? -19.194 -2.778 16.137 1.00 89.88 91 THR A N 1
ATOM 709 C CA . THR A 1 91 ? -18.011 -3.493 16.637 1.00 89.88 91 THR A CA 1
ATOM 710 C C . THR A 1 91 ? -17.042 -2.530 17.318 1.00 89.88 91 THR A C 1
ATOM 712 O O . THR A 1 91 ? -16.658 -2.768 18.461 1.00 89.88 91 THR A O 1
ATOM 715 N N . ALA A 1 92 ? -16.767 -1.378 16.697 1.00 89.62 92 ALA A N 1
ATOM 716 C CA . ALA A 1 92 ? -15.959 -0.325 17.314 1.00 89.62 92 ALA A CA 1
ATOM 717 C C . ALA A 1 92 ? -16.585 0.203 18.612 1.00 89.62 92 ALA A C 1
ATOM 719 O O . ALA A 1 92 ? -15.907 0.370 19.623 1.00 89.62 92 ALA A O 1
ATOM 720 N N . ALA A 1 93 ? -17.900 0.437 18.594 1.00 91.50 93 ALA A N 1
ATOM 721 C CA . ALA A 1 93 ? -18.635 0.973 19.731 1.00 91.50 93 ALA A CA 1
ATOM 722 C C . ALA A 1 93 ? -18.620 0.028 20.944 1.00 91.50 93 ALA A C 1
ATOM 724 O O . ALA A 1 93 ? -18.531 0.495 22.079 1.00 91.50 93 ALA A O 1
ATOM 725 N N . ARG A 1 94 ? -18.648 -1.298 20.734 1.00 92.94 94 ARG A N 1
ATOM 726 C CA . ARG A 1 94 ? -18.529 -2.290 21.825 1.00 92.94 94 ARG A CA 1
ATOM 727 C C . ARG A 1 94 ? -17.204 -2.173 22.577 1.00 92.94 94 ARG A C 1
ATOM 729 O O . ARG A 1 94 ? -17.171 -2.345 23.799 1.00 92.94 94 ARG A O 1
ATOM 736 N N . ALA A 1 95 ? -16.139 -1.859 21.853 1.00 93.50 95 ALA A N 1
ATOM 737 C CA . ALA A 1 95 ? -14.790 -1.722 22.381 1.00 93.50 95 ALA A CA 1
ATOM 738 C C . ALA A 1 95 ? -14.435 -0.269 22.761 1.00 93.50 95 ALA A C 1
ATOM 740 O O . ALA A 1 95 ? -13.312 0.004 23.175 1.00 93.50 95 ALA A O 1
ATOM 741 N N . PHE A 1 96 ? -15.379 0.674 22.658 1.00 94.81 96 PHE A N 1
ATOM 742 C CA . PHE A 1 96 ? -15.125 2.082 22.951 1.00 94.81 96 PHE A CA 1
ATOM 743 C C . PHE A 1 96 ? -14.636 2.300 24.386 1.00 94.81 96 PHE A C 1
ATOM 745 O O . PHE A 1 96 ? -15.206 1.779 25.350 1.00 94.81 96 PHE A O 1
ATOM 752 N N . GLY A 1 97 ? -13.589 3.115 24.507 1.00 94.50 97 GLY A N 1
ATOM 753 C CA . GLY A 1 97 ? -12.901 3.407 25.757 1.00 94.50 97 GLY A CA 1
ATOM 754 C C . GLY A 1 97 ? -11.847 2.369 26.140 1.00 94.50 97 GLY A C 1
ATOM 755 O O . GLY A 1 97 ? -11.063 2.656 27.044 1.00 94.50 97 GLY A O 1
ATOM 756 N N . ALA A 1 98 ? -11.797 1.216 25.459 1.00 96.69 98 ALA A N 1
ATOM 757 C CA . ALA A 1 98 ? -10.822 0.178 25.753 1.00 96.69 98 ALA A CA 1
ATOM 758 C C . ALA A 1 98 ? -9.411 0.558 25.284 1.00 96.69 98 ALA A C 1
ATOM 760 O O . ALA A 1 98 ? -9.225 1.327 24.331 1.00 96.69 98 ALA A O 1
ATOM 761 N N . ARG A 1 99 ? -8.407 -0.005 25.953 1.00 96.69 99 ARG A N 1
ATOM 762 C CA . ARG A 1 99 ? -6.979 0.204 25.664 1.00 96.69 99 ARG A CA 1
ATOM 763 C C . ARG A 1 99 ? -6.245 -1.117 25.527 1.00 96.69 99 ARG A C 1
ATOM 765 O O . ARG A 1 99 ? -6.664 -2.115 26.103 1.00 96.69 99 ARG A O 1
ATOM 772 N N . GLU A 1 100 ? -5.132 -1.107 24.801 1.00 95.94 100 GLU A N 1
ATOM 773 C CA . GLU A 1 100 ? -4.300 -2.301 24.628 1.00 95.94 100 GLU A CA 1
ATOM 774 C C . GLU A 1 100 ? -3.992 -2.968 25.982 1.00 95.94 100 GLU A C 1
ATOM 776 O O . GLU A 1 100 ? -3.527 -2.319 26.921 1.00 95.94 100 GLU A O 1
ATOM 781 N N . GLY A 1 101 ? -4.287 -4.268 26.075 1.00 94.19 101 GLY A N 1
ATOM 782 C CA . GLY A 1 101 ? -4.158 -5.068 27.298 1.00 94.19 101 GLY A CA 1
ATOM 783 C C . GLY A 1 101 ? -5.461 -5.271 28.081 1.00 94.19 101 GLY A C 1
ATOM 784 O O . GLY A 1 101 ? -5.510 -6.144 28.944 1.00 94.19 101 GLY A O 1
ATOM 785 N N . GLU A 1 102 ? -6.525 -4.526 27.780 1.00 95.81 102 GLU A N 1
ATOM 786 C CA . GLU A 1 102 ? -7.850 -4.749 28.367 1.00 95.81 102 GLU A CA 1
ATOM 787 C C . GLU A 1 102 ? -8.622 -5.833 27.599 1.00 95.81 102 GLU A C 1
ATOM 789 O O . GLU A 1 102 ? -8.534 -5.924 26.379 1.00 95.81 102 GLU A O 1
ATOM 794 N N . GLU A 1 103 ? -9.442 -6.630 28.292 1.00 94.12 103 GLU A N 1
ATOM 795 C CA . GLU A 1 103 ? -10.231 -7.720 27.681 1.00 94.12 103 GLU A CA 1
ATOM 796 C C . GLU A 1 103 ? -11.142 -7.235 26.542 1.00 94.12 103 GLU A C 1
ATOM 798 O O . GLU A 1 103 ? -11.368 -7.932 25.556 1.00 94.12 103 GLU A O 1
ATOM 803 N N . ARG A 1 104 ? -11.653 -6.007 26.668 1.00 92.50 104 ARG A N 1
ATOM 804 C CA . ARG A 1 104 ? -12.543 -5.381 25.685 1.00 92.50 104 ARG A CA 1
ATOM 805 C C . ARG A 1 104 ? -11.803 -4.754 24.505 1.00 92.50 104 ARG A C 1
ATOM 807 O O . ARG A 1 104 ? -12.467 -4.250 23.600 1.00 92.50 104 ARG A O 1
ATOM 814 N N . TYR A 1 105 ? -10.472 -4.726 24.521 1.00 94.31 105 TYR A N 1
ATOM 815 C CA . TYR A 1 105 ? -9.694 -4.125 23.448 1.00 94.31 105 TYR A CA 1
ATOM 816 C C . TYR A 1 105 ? -9.690 -5.025 22.219 1.00 94.31 105 TYR A C 1
ATOM 818 O O . TYR A 1 105 ? -9.190 -6.148 22.231 1.00 94.31 105 TYR A O 1
ATOM 826 N N . ASP A 1 106 ? -10.224 -4.486 21.132 1.00 92.12 106 ASP A N 1
ATOM 827 C CA . ASP A 1 106 ? -10.153 -5.083 19.810 1.00 92.12 106 ASP A CA 1
ATOM 828 C C . ASP A 1 106 ? -9.199 -4.261 18.943 1.00 92.12 106 ASP A C 1
ATOM 830 O O . ASP A 1 106 ? -9.520 -3.147 18.528 1.00 92.12 106 ASP A O 1
ATOM 834 N N . GLN A 1 107 ? -8.039 -4.832 18.617 1.00 90.00 107 GLN A N 1
ATOM 835 C CA . GLN A 1 107 ? -7.035 -4.184 17.769 1.00 90.00 107 GLN A CA 1
ATOM 836 C C . GLN A 1 107 ? -7.597 -3.770 16.399 1.00 90.00 107 GLN A C 1
ATOM 838 O O . GLN A 1 107 ? -7.125 -2.813 15.798 1.00 90.00 107 GLN A O 1
ATOM 843 N N . ARG A 1 108 ? -8.621 -4.462 15.884 1.00 88.31 108 ARG A N 1
ATOM 844 C CA . ARG A 1 108 ? -9.260 -4.104 14.604 1.00 88.31 108 ARG A CA 1
ATOM 845 C C . ARG A 1 108 ? -10.146 -2.868 14.726 1.00 88.31 108 ARG A C 1
ATOM 847 O O . ARG A 1 108 ? -10.512 -2.259 13.723 1.00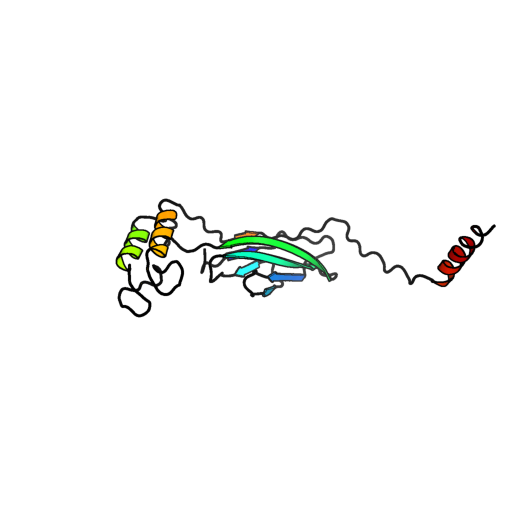 88.31 108 ARG A O 1
ATOM 854 N N . SER A 1 109 ? -10.535 -2.527 15.949 1.00 90.50 109 SER A N 1
ATOM 855 C CA . SER A 1 109 ? -11.356 -1.368 16.258 1.00 90.50 109 SER A CA 1
ATOM 856 C C . SER A 1 109 ? -10.538 -0.110 16.546 1.00 90.50 109 SER A C 1
ATOM 858 O O . SER A 1 109 ? -11.092 0.979 16.410 1.00 90.50 109 SER A O 1
ATOM 860 N N . ASP A 1 110 ? -9.247 -0.269 16.844 1.00 90.69 110 ASP A N 1
ATOM 861 C CA . ASP A 1 110 ? -8.226 0.780 16.915 1.00 90.69 110 ASP A CA 1
ATOM 862 C C . ASP A 1 110 ? -7.745 1.118 15.497 1.00 90.69 110 ASP A C 1
ATOM 864 O O . ASP A 1 110 ? -6.795 0.547 14.959 1.00 90.69 110 ASP A O 1
ATOM 868 N N . ILE A 1 111 ? -8.496 1.997 14.838 1.00 88.56 111 ILE A N 1
ATOM 869 C CA . ILE A 1 111 ? -8.295 2.315 13.430 1.00 88.56 111 ILE A CA 1
ATOM 870 C C . ILE A 1 111 ? -6.993 3.068 13.243 1.00 88.56 111 ILE A C 1
ATOM 872 O O . ILE A 1 111 ? -6.338 2.859 12.231 1.00 88.56 111 ILE A O 1
ATOM 876 N N . ASP A 1 112 ? -6.618 3.947 14.169 1.00 87.25 112 ASP A N 1
ATOM 877 C CA . ASP A 1 112 ? -5.402 4.749 14.052 1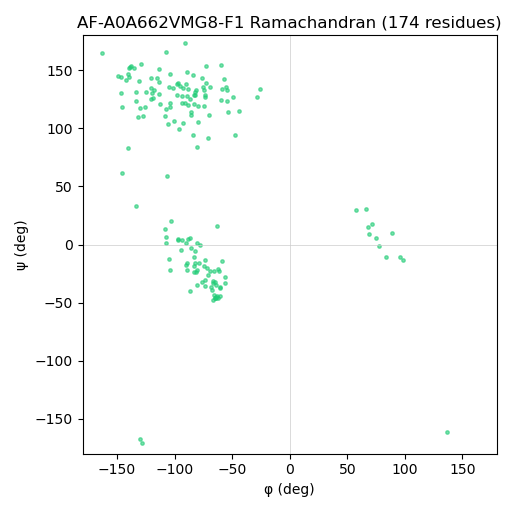.00 87.25 112 ASP A CA 1
ATOM 878 C C . ASP A 1 112 ? -4.137 4.122 14.657 1.00 87.25 112 ASP A C 1
ATOM 880 O O . ASP A 1 112 ? -3.061 4.713 14.544 1.00 87.25 112 ASP A O 1
ATOM 884 N N . ALA A 1 113 ? -4.263 2.907 15.198 1.00 87.88 113 ALA A N 1
ATOM 885 C CA . ALA A 1 113 ? -3.209 2.131 15.842 1.00 87.88 113 ALA A CA 1
ATOM 886 C C . ALA A 1 113 ? -2.541 2.866 17.021 1.00 87.88 113 ALA A C 1
ATOM 888 O O . ALA A 1 113 ? -1.360 2.647 17.310 1.00 87.88 113 ALA A O 1
ATOM 889 N N . ASN A 1 114 ? -3.278 3.739 17.720 1.00 90.62 114 ASN A N 1
ATOM 890 C CA . ASN A 1 114 ? -2.768 4.499 18.865 1.00 90.62 114 ASN A CA 1
ATOM 891 C C . ASN A 1 114 ? -2.874 3.749 20.209 1.00 90.62 114 ASN A C 1
ATOM 893 O O . ASN A 1 114 ? -2.544 4.320 21.257 1.00 90.62 114 ASN A O 1
ATOM 897 N N . LYS A 1 115 ? -3.294 2.477 20.177 1.00 93.31 115 LYS A N 1
ATOM 898 C CA . LYS A 1 115 ? -3.495 1.568 21.321 1.00 93.31 115 LYS A CA 1
ATOM 899 C C . LYS A 1 115 ? -4.706 1.918 22.184 1.00 93.31 115 LYS A C 1
ATOM 901 O O . LYS A 1 115 ? -4.804 1.469 23.331 1.00 93.31 115 LYS A O 1
ATOM 906 N N . LYS A 1 116 ? -5.631 2.725 21.667 1.00 95.31 116 LYS A N 1
ATOM 907 C CA . LYS A 1 116 ? -6.877 3.121 22.329 1.00 95.31 116 LYS A CA 1
ATOM 908 C C . LYS A 1 116 ? -7.997 3.139 21.305 1.00 95.31 116 LYS A C 1
ATOM 910 O O . LYS A 1 116 ? -7.786 3.496 20.160 1.00 95.31 116 LYS A O 1
ATOM 915 N N . ILE A 1 117 ? -9.195 2.791 21.752 1.00 93.88 117 ILE A N 1
ATOM 916 C CA . ILE A 1 117 ? -10.391 2.854 20.917 1.00 93.88 117 ILE A CA 1
ATOM 917 C C . ILE A 1 117 ? -11.204 4.048 21.390 1.00 93.88 117 ILE A C 1
ATOM 919 O O . ILE A 1 117 ? -11.840 4.008 22.448 1.00 93.88 117 ILE A O 1
ATOM 923 N N . ASP A 1 118 ? -11.147 5.135 20.630 1.00 95.19 118 ASP A N 1
ATOM 924 C CA . ASP A 1 118 ? -11.757 6.406 20.995 1.00 95.19 118 ASP A CA 1
ATOM 925 C C . ASP A 1 118 ? -12.652 6.983 19.884 1.00 95.19 118 ASP A C 1
ATOM 927 O O . ASP A 1 118 ? -13.042 6.326 18.914 1.00 95.19 118 ASP A O 1
ATOM 931 N N . MET A 1 119 ? -13.086 8.231 20.071 1.00 93.75 119 MET A N 1
ATOM 932 C CA . MET A 1 119 ? -14.027 8.880 19.160 1.00 93.75 119 MET A CA 1
ATOM 933 C C . MET A 1 119 ? -13.418 9.102 17.765 1.00 93.75 119 MET A C 1
ATOM 935 O O . MET A 1 119 ? -14.148 9.224 16.780 1.00 93.75 119 MET A O 1
ATOM 939 N N . LYS A 1 120 ? -12.088 9.147 17.636 1.00 92.31 120 LYS A N 1
ATOM 940 C CA . LYS A 1 120 ? -11.402 9.262 16.344 1.00 92.31 120 LYS A CA 1
ATOM 941 C C . LYS A 1 120 ? -11.587 7.999 15.515 1.00 92.31 120 LYS A C 1
ATOM 943 O O . LYS A 1 120 ? -11.841 8.116 14.318 1.00 92.31 120 LYS A O 1
ATOM 948 N N . ASP A 1 121 ? -11.548 6.826 16.134 1.00 92.00 121 ASP A N 1
ATOM 949 C CA . ASP A 1 121 ? -11.766 5.555 15.439 1.00 92.00 121 ASP A CA 1
ATOM 950 C C . ASP A 1 121 ? -13.203 5.436 14.945 1.00 92.00 121 ASP A C 1
ATOM 952 O O . ASP A 1 121 ? -13.452 5.161 13.766 1.00 92.00 121 ASP A O 1
ATOM 956 N N . ILE A 1 122 ? -14.159 5.736 15.829 1.00 91.12 122 ILE A N 1
ATOM 957 C CA . ILE A 1 122 ? -15.587 5.718 15.493 1.00 91.12 122 ILE A CA 1
ATOM 958 C C . ILE A 1 122 ? -15.900 6.761 14.416 1.00 91.12 122 ILE A C 1
ATOM 960 O O . ILE A 1 122 ? -16.594 6.454 13.449 1.00 91.12 122 ILE A O 1
ATOM 964 N N . SER A 1 123 ? -15.370 7.983 14.528 1.00 90.38 123 SER A N 1
ATOM 965 C CA . SER A 1 123 ? -15.633 9.044 13.545 1.00 90.38 123 SER A CA 1
ATOM 966 C C . SER A 1 123 ? -15.041 8.752 12.166 1.00 90.38 123 SER A C 1
ATOM 968 O O . SER A 1 123 ? -15.636 9.140 11.161 1.00 90.38 123 SER A O 1
ATOM 970 N N . LYS A 1 124 ? -13.905 8.045 12.076 1.00 89.25 124 LYS A N 1
ATOM 971 C CA . LYS A 1 124 ? -13.369 7.566 10.792 1.00 89.25 124 LYS A CA 1
ATOM 972 C C . LYS A 1 124 ? -14.311 6.561 10.137 1.00 89.25 124 LYS A C 1
ATOM 974 O O . LYS A 1 124 ? -14.611 6.719 8.959 1.00 89.25 124 LYS A O 1
ATOM 979 N N . LYS A 1 125 ? -14.836 5.599 10.901 1.00 88.56 125 LYS A N 1
ATOM 980 C CA . LYS A 1 125 ? -15.838 4.640 10.403 1.00 88.56 125 LYS A CA 1
ATOM 981 C C . LYS A 1 125 ? -17.121 5.339 9.980 1.00 88.56 125 LYS A C 1
ATOM 983 O O . LYS A 1 125 ? -17.595 5.117 8.877 1.00 88.56 125 LYS A O 1
ATOM 988 N N . ALA A 1 126 ? -17.632 6.252 10.802 1.00 87.81 126 ALA A N 1
ATOM 989 C CA . ALA A 1 126 ? -18.819 7.035 10.473 1.00 87.81 126 ALA A CA 1
ATOM 990 C C . ALA A 1 126 ? -18.629 7.882 9.201 1.00 87.81 126 ALA A C 1
ATOM 992 O O . ALA A 1 126 ? -19.550 7.995 8.400 1.00 87.81 126 ALA A O 1
ATOM 993 N N . ARG A 1 127 ? -17.430 8.441 8.977 1.00 89.38 127 ARG A N 1
ATOM 994 C CA . ARG A 1 127 ? -17.085 9.158 7.734 1.00 89.38 127 ARG A CA 1
ATOM 995 C C . ARG A 1 127 ? -17.091 8.242 6.507 1.00 89.38 127 ARG A C 1
ATOM 997 O O . ARG A 1 127 ? -17.367 8.711 5.403 1.00 89.38 127 ARG A O 1
ATOM 1004 N N . ASP A 1 128 ? -16.742 6.976 6.689 1.00 88.75 128 ASP A N 1
ATOM 1005 C CA . ASP A 1 128 ? -16.695 5.991 5.613 1.00 88.75 128 ASP A CA 1
ATOM 1006 C C . ASP A 1 128 ? -17.989 5.178 5.481 1.00 88.75 128 ASP A C 1
ATOM 1008 O O . ASP A 1 128 ? -18.121 4.433 4.519 1.00 88.75 128 ASP A O 1
ATOM 1012 N N . PHE A 1 129 ? -18.960 5.354 6.380 1.00 89.56 129 PHE A N 1
ATOM 1013 C CA . PHE A 1 129 ? -20.218 4.615 6.376 1.00 89.56 129 PHE A CA 1
ATOM 1014 C C . PHE A 1 129 ? -20.949 4.723 5.033 1.00 89.56 129 PHE A C 1
ATOM 1016 O O . PHE A 1 129 ? -21.107 5.810 4.472 1.00 89.56 129 PHE A O 1
ATOM 1023 N N . GLY A 1 130 ? -21.411 3.581 4.528 1.00 86.31 130 GLY A N 1
ATOM 1024 C CA . GLY A 1 130 ? -22.070 3.458 3.233 1.00 86.31 130 GLY A CA 1
ATOM 1025 C C . GLY A 1 130 ? -21.117 3.485 2.037 1.00 86.31 130 GLY A C 1
ATOM 1026 O O . GLY A 1 130 ? -21.582 3.349 0.907 1.00 86.31 130 GLY A O 1
ATOM 1027 N N . LYS A 1 131 ? -19.801 3.642 2.243 1.00 87.19 131 LYS A N 1
ATOM 1028 C CA . LYS A 1 131 ? -18.830 3.474 1.159 1.00 87.19 131 LYS A CA 1
ATOM 1029 C C . LYS A 1 131 ? -18.662 1.997 0.844 1.00 87.19 131 LYS A C 1
ATOM 1031 O O . LYS A 1 131 ? -18.422 1.178 1.729 1.00 87.19 131 LYS A O 1
ATOM 1036 N N . GLU A 1 132 ? -18.701 1.699 -0.445 1.00 83.25 132 GLU A N 1
ATOM 1037 C CA . GLU A 1 132 ? -18.089 0.492 -0.977 1.00 83.25 132 GLU A CA 1
ATOM 1038 C C . GLU A 1 132 ? -16.600 0.761 -1.169 1.00 83.25 132 GLU A C 1
ATOM 1040 O O . GLU A 1 132 ? -16.185 1.781 -1.733 1.00 83.25 132 GLU A O 1
ATOM 1045 N N . LEU A 1 133 ? -15.783 -0.135 -0.636 1.00 80.19 133 LEU A N 1
ATOM 1046 C CA . LEU A 1 133 ? -14.342 0.004 -0.657 1.00 80.19 133 LEU A CA 1
ATOM 1047 C C . LEU A 1 133 ? -13.781 -0.719 -1.874 1.00 80.19 133 LEU A C 1
ATOM 1049 O O . LEU A 1 133 ? -14.013 -1.906 -2.091 1.00 80.19 133 LEU A O 1
ATOM 1053 N N . PHE A 1 134 ? -12.974 -0.003 -2.649 1.00 72.06 134 PHE A N 1
ATOM 1054 C CA . PHE A 1 134 ? -12.243 -0.591 -3.760 1.00 72.06 134 PHE A CA 1
ATOM 1055 C C . PHE A 1 134 ? -10.851 -0.997 -3.298 1.00 72.06 134 PHE A C 1
ATOM 1057 O O . PHE A 1 134 ? -10.056 -0.173 -2.838 1.00 72.06 134 PHE A O 1
ATOM 1064 N N . LYS A 1 135 ? -10.536 -2.282 -3.453 1.00 71.19 135 LYS A N 1
ATOM 1065 C CA . LYS A 1 135 ? -9.194 -2.790 -3.198 1.00 71.19 135 LYS A CA 1
ATOM 1066 C C . LYS A 1 135 ? -8.329 -2.625 -4.440 1.00 71.19 135 LYS A C 1
ATOM 1068 O O . LYS A 1 135 ? -8.492 -3.346 -5.423 1.00 71.19 135 LYS A O 1
ATOM 1073 N N . VAL A 1 136 ? -7.348 -1.731 -4.365 1.00 76.00 136 VAL A N 1
ATOM 1074 C CA . VAL A 1 136 ? -6.252 -1.706 -5.338 1.00 76.00 136 VAL A CA 1
ATOM 1075 C C . VAL A 1 136 ? -5.257 -2.791 -4.945 1.00 76.00 136 VAL A C 1
ATOM 1077 O O . VAL A 1 136 ? -4.543 -2.664 -3.954 1.00 76.00 136 VAL A O 1
ATOM 1080 N N . SER A 1 137 ? -5.257 -3.885 -5.701 1.00 79.00 137 SER A N 1
ATOM 1081 C CA . SER A 1 137 ? -4.325 -5.007 -5.530 1.00 79.00 137 SER A CA 1
ATOM 1082 C C . SER A 1 137 ? -3.227 -5.033 -6.590 1.00 79.00 137 SER A C 1
ATOM 1084 O O . SER A 1 137 ? -2.245 -5.743 -6.406 1.00 79.00 137 SER A O 1
ATOM 1086 N N . LEU A 1 138 ? -3.372 -4.243 -7.657 1.00 79.94 138 LEU A N 1
ATOM 1087 C CA . LEU A 1 138 ? -2.421 -4.146 -8.754 1.00 79.94 138 LEU A CA 1
ATOM 1088 C C . LEU A 1 138 ? -2.151 -2.680 -9.090 1.00 79.94 138 LEU A C 1
ATOM 1090 O O . LEU A 1 138 ? -3.089 -1.903 -9.274 1.00 79.94 138 LEU A O 1
ATOM 1094 N N . ILE A 1 139 ? -0.875 -2.319 -9.196 1.00 83.31 139 ILE A N 1
ATOM 1095 C CA . ILE A 1 139 ? -0.424 -1.002 -9.646 1.00 83.31 139 ILE A CA 1
ATOM 1096 C C . ILE A 1 139 ? 0.537 -1.188 -10.809 1.00 83.31 139 ILE A C 1
ATOM 1098 O O . ILE A 1 139 ? 1.610 -1.768 -10.650 1.00 83.31 139 ILE A O 1
ATOM 1102 N N . ASN A 1 140 ? 0.153 -0.644 -11.962 1.00 83.31 140 ASN A N 1
ATOM 1103 C CA . ASN A 1 140 ? 0.993 -0.628 -13.150 1.00 83.31 140 ASN A CA 1
ATOM 1104 C C . ASN A 1 140 ? 1.872 0.618 -13.139 1.00 83.31 140 ASN A C 1
ATOM 1106 O O . ASN A 1 140 ? 1.364 1.741 -13.167 1.00 83.31 140 ASN A O 1
ATOM 1110 N N . LEU A 1 141 ? 3.186 0.418 -13.142 1.00 83.81 141 LEU A N 1
ATOM 1111 C CA . LEU A 1 141 ? 4.160 1.496 -13.213 1.00 83.81 141 LEU A CA 1
ATOM 1112 C C . LEU A 1 141 ? 5.191 1.161 -14.287 1.00 83.81 141 LEU A C 1
ATOM 1114 O O . LEU A 1 141 ? 5.985 0.242 -14.132 1.00 83.81 141 LEU A O 1
ATOM 1118 N N . SER A 1 142 ? 5.157 1.888 -15.404 1.00 79.38 142 SER A N 1
ATOM 1119 C CA . SER A 1 142 ? 6.005 1.593 -16.561 1.00 79.38 142 SER A CA 1
ATOM 1120 C C . SER A 1 142 ? 6.925 2.750 -16.903 1.00 79.38 142 SER A C 1
ATOM 1122 O O . SER A 1 142 ? 6.462 3.877 -17.102 1.00 79.38 142 SER A O 1
ATOM 1124 N N . ALA A 1 143 ? 8.207 2.457 -17.080 1.00 75.25 143 ALA A N 1
ATOM 1125 C CA . ALA A 1 143 ? 9.154 3.407 -17.637 1.00 75.25 143 ALA A CA 1
ATOM 1126 C C . ALA A 1 143 ? 9.074 3.406 -19.173 1.00 75.25 143 ALA A C 1
ATOM 1128 O O . ALA A 1 143 ? 9.113 2.353 -19.816 1.00 75.25 143 ALA A O 1
ATOM 1129 N N . ARG A 1 144 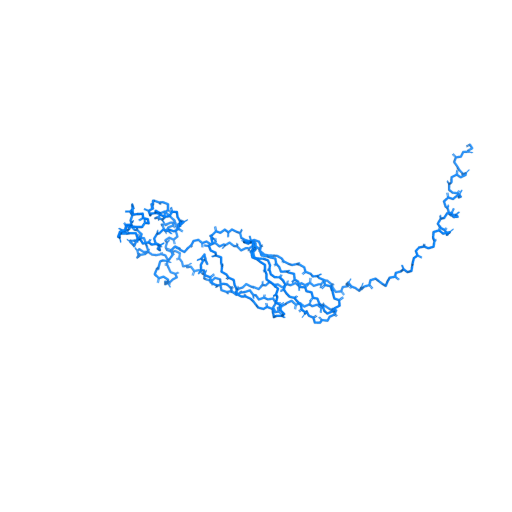? 8.976 4.599 -19.769 1.00 70.25 144 ARG A N 1
ATOM 1130 C CA . ARG A 1 144 ? 9.006 4.802 -21.225 1.00 70.25 144 ARG A CA 1
ATOM 1131 C C . ARG A 1 144 ? 10.190 5.681 -21.595 1.00 70.25 144 ARG A C 1
ATOM 1133 O O . ARG A 1 144 ? 10.339 6.776 -21.058 1.00 70.25 144 ARG A O 1
ATOM 1140 N N . TRP A 1 145 ? 11.025 5.207 -22.510 1.00 67.06 145 TRP A N 1
ATOM 1141 C CA . TRP A 1 145 ? 12.122 5.984 -23.074 1.00 67.06 145 TRP A CA 1
ATOM 1142 C C . TRP A 1 145 ? 11.618 6.716 -24.322 1.00 67.06 145 TRP A C 1
ATOM 1144 O O . TRP A 1 145 ? 10.900 6.138 -25.139 1.00 67.06 145 TRP A O 1
ATOM 1154 N N . LEU A 1 146 ? 12.003 7.982 -24.495 1.00 59.00 146 LEU A N 1
ATOM 1155 C CA . LEU A 1 146 ? 11.851 8.657 -25.785 1.00 59.00 146 LEU A CA 1
ATOM 1156 C C . LEU A 1 146 ? 12.844 8.023 -26.771 1.00 59.00 146 LEU A C 1
ATOM 1158 O O . LEU A 1 146 ? 14.001 7.791 -26.423 1.00 59.00 146 LEU A O 1
ATOM 1162 N N . THR A 1 147 ? 12.396 7.745 -27.993 1.00 49.66 147 THR A N 1
ATOM 1163 C CA . THR A 1 147 ? 13.040 6.886 -29.008 1.00 49.66 147 THR A CA 1
ATOM 1164 C C . THR A 1 147 ? 14.412 7.339 -29.544 1.00 49.66 147 THR A C 1
ATOM 1166 O O . THR A 1 147 ? 14.865 6.806 -30.546 1.00 49.66 147 THR A O 1
ATOM 1169 N N . HIS A 1 148 ? 15.130 8.266 -28.903 1.00 48.00 148 HIS A N 1
ATOM 1170 C CA . HIS A 1 148 ? 16.439 8.742 -29.375 1.00 48.00 148 HIS A CA 1
ATOM 1171 C C . HIS A 1 148 ? 17.413 9.089 -28.235 1.00 48.00 148 HIS A C 1
ATOM 1173 O O . HIS A 1 148 ? 17.879 10.219 -28.128 1.00 48.00 148 HIS A O 1
ATOM 1179 N N . GLN A 1 149 ? 17.779 8.118 -27.397 1.00 47.44 149 GLN A N 1
ATOM 1180 C CA . GLN A 1 149 ? 19.002 8.210 -26.582 1.00 47.44 149 GLN A CA 1
ATOM 1181 C C . GLN A 1 149 ? 20.057 7.257 -27.152 1.00 47.44 149 GLN A C 1
ATOM 1183 O O . GLN A 1 149 ? 20.532 6.338 -26.491 1.00 47.44 149 GLN A O 1
ATOM 1188 N N . VAL A 1 150 ? 20.410 7.464 -28.425 1.00 45.22 150 VAL A N 1
ATOM 1189 C CA . VAL A 1 150 ? 21.617 6.864 -29.002 1.00 45.22 150 VAL A CA 1
ATOM 1190 C C . VAL A 1 150 ? 22.785 7.392 -28.174 1.00 45.22 150 VAL A C 1
ATOM 1192 O O . VAL A 1 150 ? 22.927 8.611 -28.053 1.00 45.22 150 VAL A O 1
ATOM 1195 N N . LYS A 1 151 ? 23.613 6.506 -27.595 1.00 44.72 151 LYS A N 1
ATOM 1196 C CA . LYS A 1 151 ? 24.898 6.898 -26.993 1.00 44.72 151 LYS A CA 1
ATOM 1197 C C . LYS A 1 151 ? 25.574 7.867 -27.961 1.00 44.72 151 LYS A C 1
ATOM 1199 O O . LYS A 1 151 ? 25.918 7.469 -29.074 1.00 44.72 151 LYS A O 1
ATOM 1204 N N . ALA A 1 152 ? 25.759 9.127 -27.564 1.00 38.38 152 ALA A N 1
ATOM 1205 C CA . ALA A 1 152 ? 26.672 9.984 -28.297 1.00 38.38 152 ALA A CA 1
ATOM 1206 C C . ALA A 1 152 ? 28.004 9.214 -28.340 1.00 38.38 152 ALA A C 1
ATOM 1208 O O . ALA A 1 152 ? 28.474 8.795 -27.275 1.00 38.38 152 ALA A O 1
ATOM 1209 N N . PRO A 1 153 ? 28.589 8.941 -29.522 1.00 35.69 153 PRO A N 1
ATOM 1210 C CA . PRO A 1 153 ? 29.898 8.313 -29.555 1.00 35.69 153 PRO A CA 1
ATOM 1211 C C . PRO A 1 153 ? 30.815 9.205 -28.727 1.00 35.69 153 PRO A C 1
ATOM 1213 O O . PRO A 1 153 ? 30.720 10.427 -28.856 1.00 35.69 153 PRO A O 1
ATOM 1216 N N . LEU A 1 154 ? 31.646 8.612 -27.862 1.00 40.03 154 LEU A N 1
ATOM 1217 C CA . LEU A 1 154 ? 32.707 9.316 -27.142 1.00 40.03 154 LEU A CA 1
ATOM 1218 C C . LEU A 1 154 ? 33.475 10.163 -28.165 1.00 40.03 154 LEU A C 1
ATOM 1220 O O . LEU A 1 154 ? 34.347 9.661 -28.879 1.00 40.03 154 LEU A O 1
ATOM 1224 N N . LYS A 1 155 ? 33.095 11.437 -28.319 1.00 38.34 155 LYS A N 1
ATOM 1225 C CA . LYS A 1 155 ? 33.775 12.339 -29.234 1.00 38.34 155 LYS A CA 1
ATOM 1226 C C . LYS A 1 155 ? 35.124 12.580 -28.588 1.00 38.34 155 LYS A C 1
ATOM 1228 O O . LYS A 1 155 ? 35.212 13.137 -27.497 1.00 38.34 155 LYS A O 1
ATOM 1233 N N . ARG A 1 156 ? 36.134 12.039 -29.271 1.00 39.59 156 ARG A N 1
ATOM 1234 C CA . ARG A 1 156 ? 37.569 12.212 -29.062 1.00 39.59 156 ARG A CA 1
ATOM 1235 C C . ARG A 1 156 ? 37.872 13.550 -28.395 1.00 39.59 156 ARG A C 1
ATOM 1237 O O . ARG A 1 156 ? 37.339 14.575 -28.816 1.00 39.59 156 ARG A O 1
ATOM 1244 N N . ALA A 1 157 ? 38.735 13.477 -27.384 1.00 36.22 157 ALA A N 1
ATOM 1245 C CA . ALA A 1 157 ? 39.313 14.586 -26.646 1.00 36.22 157 ALA A CA 1
ATOM 1246 C C . ALA A 1 157 ? 39.415 15.865 -27.489 1.00 36.22 157 ALA A C 1
ATOM 1248 O O . ALA A 1 157 ? 39.968 15.862 -28.591 1.00 36.22 157 ALA A O 1
ATOM 1249 N N . TRP A 1 158 ? 38.870 16.951 -26.950 1.00 35.94 158 TRP A N 1
ATOM 1250 C CA . TRP A 1 158 ? 39.084 18.290 -27.468 1.00 35.94 158 TRP A CA 1
ATOM 1251 C C . TRP A 1 158 ? 40.591 18.549 -27.576 1.00 35.94 158 TRP A C 1
ATOM 1253 O O . TRP A 1 158 ? 41.291 18.610 -26.568 1.00 35.94 158 TRP A O 1
ATOM 1263 N N . ASP A 1 159 ? 41.092 18.703 -28.800 1.00 44.53 159 ASP A N 1
ATOM 1264 C CA . ASP A 1 159 ? 42.429 19.234 -29.046 1.00 44.53 159 ASP A CA 1
ATOM 1265 C C . ASP A 1 159 ? 42.420 20.733 -28.708 1.00 44.53 159 ASP A C 1
ATOM 1267 O O . ASP A 1 159 ? 42.081 21.593 -29.529 1.00 44.53 159 ASP A O 1
ATOM 1271 N N . LEU A 1 160 ? 42.759 21.037 -27.452 1.00 41.69 160 LEU A N 1
ATOM 1272 C CA . LEU A 1 160 ? 42.849 22.389 -26.896 1.00 41.69 160 LEU A CA 1
ATOM 1273 C C . LEU A 1 160 ? 43.855 23.279 -27.653 1.00 41.69 160 LEU A C 1
ATOM 1275 O O . LEU A 1 160 ? 43.793 24.502 -27.521 1.00 41.69 160 LEU A O 1
ATOM 1279 N N . SER A 1 161 ? 44.727 22.719 -28.504 1.00 42.34 161 SER A N 1
ATOM 1280 C CA . SER A 1 161 ? 45.685 23.504 -29.297 1.00 42.34 161 SER A CA 1
ATOM 1281 C C . SER A 1 161 ? 45.022 24.309 -30.424 1.00 42.34 161 SER A C 1
ATOM 1283 O O . SER A 1 161 ? 45.509 25.383 -30.788 1.00 42.34 161 SER A O 1
ATOM 1285 N N . LYS A 1 162 ? 43.865 23.863 -30.938 1.00 45.09 162 LYS A N 1
ATOM 1286 C CA . LYS A 1 162 ? 43.092 24.613 -31.949 1.00 45.09 162 LYS A CA 1
ATOM 1287 C C . LYS A 1 162 ? 42.223 25.712 -31.342 1.00 45.09 162 LYS A C 1
ATOM 1289 O O . LYS A 1 162 ? 41.929 26.695 -32.021 1.00 45.09 162 LYS A O 1
ATOM 1294 N N . PHE A 1 163 ? 41.865 25.590 -30.064 1.00 40.94 163 PHE A N 1
ATOM 1295 C CA . PHE A 1 163 ? 40.998 26.549 -29.376 1.00 40.94 163 PHE A CA 1
ATOM 1296 C C . PHE A 1 163 ? 41.720 27.875 -29.061 1.00 40.94 163 PHE A C 1
ATOM 1298 O O . PHE A 1 163 ? 41.121 28.947 -29.140 1.00 40.94 163 PHE A O 1
ATOM 1305 N N . PHE A 1 164 ? 43.038 27.840 -28.830 1.00 41.22 164 PHE A N 1
ATOM 1306 C CA . PHE A 1 164 ? 43.835 29.043 -28.543 1.00 41.22 164 PHE A CA 1
ATOM 1307 C C . PHE A 1 164 ? 44.201 29.896 -29.773 1.00 41.22 164 PHE A C 1
ATOM 1309 O O . PHE A 1 164 ? 44.543 31.068 -29.612 1.00 41.22 164 PHE A O 1
ATOM 1316 N N . LYS A 1 165 ? 44.090 29.375 -31.006 1.00 46.00 165 LYS A N 1
ATOM 1317 C CA . LYS A 1 165 ? 44.356 30.170 -32.225 1.00 46.00 165 LYS A CA 1
ATOM 1318 C C . LYS A 1 165 ? 43.221 31.135 -32.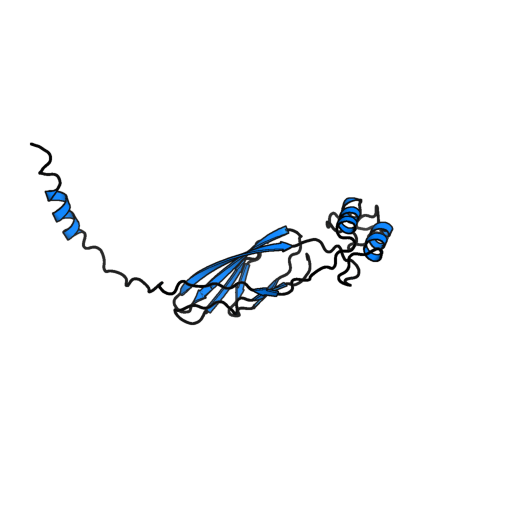577 1.00 46.00 165 LYS A C 1
ATOM 1320 O O . LYS A 1 165 ? 43.492 32.220 -33.075 1.00 46.00 165 LYS A O 1
ATOM 1325 N N . ILE A 1 166 ? 41.973 30.775 -32.275 1.00 44.94 166 ILE A N 1
ATOM 1326 C CA . ILE A 1 166 ? 40.797 31.615 -32.561 1.00 44.94 166 ILE A CA 1
ATOM 1327 C C . ILE A 1 166 ? 40.633 32.705 -31.488 1.00 44.94 166 ILE A C 1
ATOM 1329 O O . ILE A 1 166 ? 40.303 33.845 -31.806 1.00 44.94 166 ILE A O 1
ATOM 1333 N N . PHE A 1 167 ? 40.967 32.407 -30.228 1.00 40.84 167 PHE A N 1
ATOM 1334 C CA . PHE A 1 167 ? 40.839 33.367 -29.125 1.00 40.84 167 PHE A CA 1
ATOM 1335 C C . PHE A 1 167 ? 41.863 34.514 -29.146 1.00 40.84 167 PHE A C 1
ATOM 1337 O O . PHE A 1 167 ? 41.605 35.567 -28.566 1.00 40.84 167 PHE A O 1
ATOM 1344 N N . ARG A 1 168 ? 42.999 34.364 -29.844 1.00 41.53 168 ARG A N 1
ATOM 1345 C CA . ARG A 1 168 ? 44.014 35.428 -29.946 1.00 41.53 168 ARG A CA 1
ATOM 1346 C C . ARG A 1 168 ? 43.674 36.500 -30.993 1.00 41.53 168 ARG A C 1
ATOM 1348 O O . ARG A 1 168 ? 44.144 37.624 -30.860 1.00 41.53 168 ARG A O 1
ATOM 1355 N N . GLN A 1 169 ? 42.828 36.189 -31.980 1.00 43.84 169 GLN A N 1
ATOM 1356 C CA . GLN A 1 169 ? 42.445 37.136 -33.037 1.00 43.84 169 GLN A CA 1
ATOM 1357 C C . GLN A 1 169 ? 41.309 38.085 -32.610 1.00 43.84 169 GLN A C 1
ATOM 1359 O O . GLN A 1 169 ? 41.201 39.187 -33.132 1.00 43.84 169 GLN A O 1
ATOM 1364 N N . PHE A 1 170 ? 40.495 37.696 -31.623 1.00 39.84 170 PHE A N 1
ATOM 1365 C CA . PHE A 1 170 ? 39.320 38.470 -31.198 1.00 39.84 170 PHE A CA 1
ATOM 1366 C C . PHE A 1 170 ? 39.638 39.621 -30.220 1.00 39.84 170 PHE A C 1
ATOM 1368 O O . PHE A 1 170 ? 38.818 40.515 -30.038 1.00 39.84 170 PHE A O 1
ATOM 1375 N N . PHE A 1 171 ? 40.826 39.630 -29.600 1.00 46.62 171 PHE A N 1
ATOM 1376 C CA . PHE A 1 171 ? 41.225 40.654 -28.618 1.00 46.62 171 PHE A CA 1
ATOM 1377 C C . PHE A 1 171 ? 42.279 41.656 -29.115 1.00 46.62 171 PHE A C 1
ATOM 1379 O O . PHE A 1 171 ? 42.642 42.556 -28.359 1.00 46.62 171 PHE A O 1
ATOM 1386 N N . TYR A 1 172 ? 42.741 41.558 -30.367 1.00 42.75 172 TYR A N 1
ATOM 1387 C CA . TYR A 1 172 ? 43.628 42.577 -30.953 1.00 42.75 172 TYR A CA 1
ATOM 1388 C C . TYR A 1 172 ? 42.861 43.717 -31.655 1.00 42.75 172 TYR A C 1
ATOM 1390 O O . TYR A 1 172 ? 43.419 44.788 -31.842 1.00 42.75 172 TYR A O 1
ATOM 1398 N N . ASP A 1 173 ? 41.569 43.535 -31.958 1.00 50.34 173 ASP A N 1
ATOM 1399 C CA . ASP A 1 173 ? 40.762 44.477 -32.763 1.00 50.34 173 ASP A CA 1
ATOM 1400 C C . ASP A 1 173 ? 39.798 45.356 -31.928 1.00 50.34 173 ASP A C 1
ATOM 1402 O O . ASP A 1 173 ? 38.799 45.883 -32.411 1.00 50.34 173 ASP A O 1
ATOM 1406 N N . ARG A 1 174 ? 40.066 45.497 -30.620 1.00 51.09 174 ARG A N 1
ATOM 1407 C CA . ARG A 1 174 ? 39.337 46.407 -29.704 1.00 51.09 174 ARG A CA 1
ATOM 1408 C C . ARG A 1 174 ? 40.262 47.243 -28.809 1.00 51.09 174 ARG A C 1
ATOM 1410 O O . ARG A 1 174 ? 39.920 47.566 -27.672 1.00 51.09 174 ARG A O 1
ATOM 1417 N N . ARG A 1 175 ? 41.438 47.606 -29.322 1.00 50.44 175 ARG A N 1
ATOM 1418 C CA . ARG A 1 175 ? 42.222 48.754 -28.838 1.00 50.44 175 ARG A CA 1
ATOM 1419 C C . ARG A 1 175 ? 42.850 49.487 -30.025 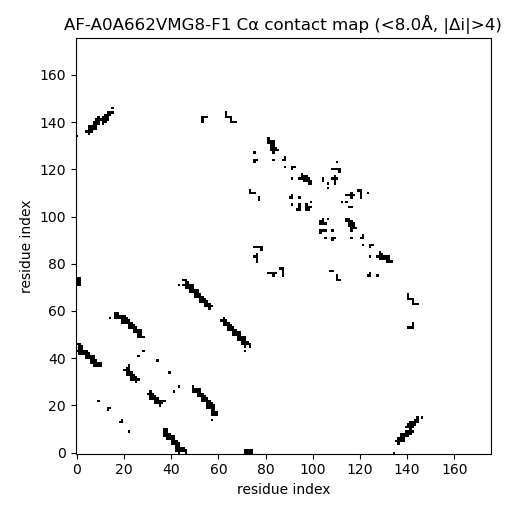1.00 50.44 175 ARG A C 1
ATOM 1421 O O . ARG A 1 175 ? 44.016 49.268 -30.337 1.00 50.44 175 ARG A O 1
ATOM 1428 N N . SER A 1 176 ? 42.068 50.361 -30.646 1.00 47.00 176 SER A N 1
ATOM 1429 C CA . SER A 1 176 ? 42.538 51.547 -31.367 1.00 47.00 176 SER A CA 1
ATOM 1430 C C . SER A 1 176 ? 41.559 52.672 -31.089 1.00 47.00 176 SER A C 1
ATOM 1432 O O . SER A 1 176 ? 40.355 52.411 -31.316 1.00 47.00 176 SER A O 1
#

Radius of gyration: 27.94 Å; Cα contacts (8 Å, |Δi|>4): 305; chains: 1; bounding box: 69×61×61 Å